Protein AF-A0ABD2K8I5-F1 (afdb_monomer)

Sequence (173 aa):
MFIKRRNDKKKASETFRLLYDVKGRFVIHRIQSREGQYKLCKVKKQAVGDKQVPYIVTHDARTIRYPDPHIKADDTVVIDIGTGKVTDYVKFDAGNICMITGGHNIGRVGIVGHREHHLGSFDIVHIKDSAGHSFATRMTNVFIIGKGTIPVELHVLVLDGGVGAQWHGQQQN

Nearest PDB structures (foldseek):
  8q87-assembly1_Ad  TM=9.906E-01  e=2.836E-19  Gallus gallus
  7mq9-assembly1_L4  TM=9.862E-01  e=1.969E-19  Homo sapiens
  9cai-assembly1_AE  TM=9.848E-01  e=9.908E-19  Caenorhabditis elegans
  8b2l-assembly1_A1  TM=9.925E-01  e=1.951E-18  Nicotiana tabacum
  7qiz-assembly1_w  TM=9.912E-01  e=2.532E-18  Solanum lycopersicum

Secondary structure (DSSP, 8-state):
--------TTS---EEEEEE-TTS-EEEEEE-TTGGGEEEEEEEEEEE-GGG-EEEEETTS-EEES--TT--TT-EEEEETTT--EEEEE---TT-EEEE-SSTTTT-EEEEEEEE--TTSPPEEEEE-TTS-EEEEEGGGEEE-EETTEESSTTGGGGG-S-----------

InterPro domains:
  IPR000876 Small ribosomal subunit protein eS4 [PTHR11581] (11-152)
  IPR013845 Small ribosomal subunit protein eS4, central region [PF00900] (13-86)
  IPR014722 Large ribosomal subunit protein uL2, domain 2 [G3DSA:2.30.30.30] (92-156)
  IPR032277 Small ribosomal subunit protein eS4, C-terminal domain [PF16121] (129-151)
  IPR038237 Small ribosomal subunit protein eS4, central domain superfamily [G3DSA:2.40.50.740] (39-89)
  IPR041982 Small ribosomal subunit protein eS4, KOW domain [cd06087] (92-146)

Structure (mmCIF, N/CA/C/O backbone):
data_AF-A0ABD2K8I5-F1
#
_entry.id   AF-A0ABD2K8I5-F1
#
loop_
_atom_site.group_PDB
_atom_site.id
_atom_site.type_symbol
_atom_site.label_atom_id
_atom_site.label_alt_id
_atom_site.label_comp_id
_atom_site.label_asym_id
_atom_site.label_entity_id
_atom_site.label_seq_id
_atom_site.pdbx_PDB_ins_code
_atom_site.Cartn_x
_atom_site.Cartn_y
_atom_site.Cartn_z
_atom_site.occupancy
_atom_site.B_iso_or_equiv
_atom_site.auth_seq_id
_atom_site.auth_comp_id
_atom_site.auth_asym_id
_atom_site.auth_atom_id
_atom_site.pdbx_PDB_model_num
ATOM 1 N N . MET A 1 1 ? -6.240 -8.805 0.919 1.00 48.47 1 MET A N 1
ATOM 2 C CA . MET A 1 1 ? -5.593 -10.075 1.337 1.00 48.47 1 MET A CA 1
ATOM 3 C C . MET A 1 1 ? -6.453 -10.810 2.374 1.00 48.47 1 MET A C 1
ATOM 5 O O . MET A 1 1 ? -6.575 -10.341 3.494 1.00 48.47 1 MET A O 1
ATOM 9 N N . PHE A 1 2 ? -7.161 -11.883 2.020 1.00 37.91 2 PHE A N 1
ATOM 10 C CA . PHE A 1 2 ? -8.130 -12.542 2.919 1.00 37.91 2 PHE A CA 1
ATOM 11 C C . PHE A 1 2 ? -7.481 -13.637 3.787 1.00 37.91 2 PHE A C 1
ATOM 13 O O . PHE A 1 2 ? -6.577 -14.330 3.327 1.00 37.91 2 PHE A O 1
ATOM 20 N N . ILE A 1 3 ? -7.958 -13.803 5.027 1.00 50.31 3 ILE A N 1
ATOM 21 C CA . ILE A 1 3 ? -7.567 -14.880 5.954 1.00 50.31 3 ILE A CA 1
ATOM 22 C C . ILE A 1 3 ? -8.786 -15.783 6.145 1.00 50.31 3 ILE A C 1
ATOM 24 O O . ILE A 1 3 ? -9.857 -15.309 6.522 1.00 50.31 3 ILE A O 1
ATOM 28 N N . LYS A 1 4 ? -8.638 -17.082 5.873 1.00 44.62 4 LYS A N 1
ATOM 29 C CA . LYS A 1 4 ? -9.691 -18.086 6.073 1.00 44.62 4 LYS A CA 1
ATOM 30 C C . LYS A 1 4 ? -9.350 -18.913 7.311 1.00 44.62 4 LYS A C 1
ATOM 32 O O . LYS A 1 4 ? -8.433 -19.726 7.263 1.00 44.62 4 LYS A O 1
ATOM 37 N N . ARG A 1 5 ? -10.094 -18.733 8.408 1.00 46.16 5 ARG A N 1
ATOM 38 C CA . ARG A 1 5 ? -10.096 -19.689 9.530 1.00 46.16 5 ARG A CA 1
ATOM 39 C C . ARG A 1 5 ? -11.100 -20.798 9.223 1.00 46.16 5 ARG A C 1
ATOM 41 O O . ARG A 1 5 ? -12.272 -20.513 8.996 1.00 46.16 5 ARG A O 1
ATOM 48 N N . ARG A 1 6 ? -10.650 -22.053 9.204 1.00 44.19 6 ARG A N 1
ATOM 49 C CA . ARG A 1 6 ? -11.528 -23.231 9.155 1.00 44.19 6 ARG A CA 1
ATOM 50 C C . ARG A 1 6 ? -11.684 -23.736 10.586 1.00 44.19 6 ARG A C 1
ATOM 52 O O . ARG A 1 6 ? -10.681 -24.043 11.218 1.00 44.19 6 ARG A O 1
ATOM 59 N N . ASN A 1 7 ? -12.909 -23.765 11.103 1.00 46.94 7 ASN A N 1
ATOM 60 C CA . ASN A 1 7 ? -13.181 -24.118 12.496 1.00 46.94 7 ASN A CA 1
ATOM 61 C C . ASN A 1 7 ? -13.814 -25.519 12.564 1.00 46.94 7 ASN A C 1
ATOM 63 O O . ASN A 1 7 ? -15.003 -25.650 12.828 1.00 46.94 7 ASN A O 1
ATOM 67 N N . ASP A 1 8 ? -13.018 -26.558 12.294 1.00 46.09 8 ASP A N 1
ATOM 68 C CA . ASP A 1 8 ? -13.412 -27.956 12.505 1.00 46.09 8 ASP A CA 1
ATOM 69 C C . ASP A 1 8 ? -12.634 -28.532 13.695 1.00 46.09 8 ASP A C 1
ATOM 71 O O . ASP A 1 8 ? -11.403 -28.622 13.692 1.00 46.09 8 ASP A O 1
ATOM 75 N N . LYS A 1 9 ? -13.377 -28.904 14.743 1.00 47.56 9 LYS A N 1
ATOM 76 C CA . LYS A 1 9 ? -12.884 -29.464 16.009 1.00 47.56 9 LYS A CA 1
ATOM 77 C C . LYS A 1 9 ? -12.180 -30.812 15.773 1.00 47.56 9 LYS A C 1
ATOM 79 O O . LYS A 1 9 ? -12.845 -31.837 15.876 1.00 47.56 9 LYS A O 1
ATOM 84 N N . LYS A 1 10 ? -10.875 -30.814 15.449 1.00 43.72 10 LYS A N 1
ATOM 85 C CA . LYS A 1 10 ? -9.860 -31.871 15.753 1.00 43.72 10 LYS A CA 1
ATOM 86 C C . LYS A 1 10 ? -8.545 -31.791 14.955 1.00 43.72 10 LYS A C 1
ATOM 88 O O . LYS A 1 10 ? -7.679 -32.635 15.164 1.00 43.72 10 LYS A O 1
ATOM 93 N N . LYS A 1 11 ? -8.328 -30.809 14.077 1.00 44.00 11 LYS A N 1
ATOM 94 C CA . LYS A 1 11 ? -7.022 -30.614 13.411 1.00 44.00 11 LYS A CA 1
ATOM 95 C C . LYS A 1 11 ? -6.388 -29.306 13.868 1.00 44.00 11 LYS A C 1
ATOM 97 O O . LYS A 1 11 ? -7.111 -28.364 14.174 1.00 44.00 11 LYS A O 1
ATOM 102 N N . ALA A 1 12 ? -5.056 -29.295 13.979 1.00 49.84 12 ALA A N 1
ATOM 103 C CA . ALA A 1 12 ? -4.267 -28.154 14.440 1.00 49.84 12 ALA A CA 1
ATOM 104 C C . ALA A 1 12 ? -4.799 -26.834 13.853 1.00 49.84 12 ALA A C 1
ATOM 106 O O . ALA A 1 12 ? -5.145 -26.783 12.674 1.00 49.84 12 ALA A O 1
ATOM 107 N N . SER A 1 13 ? -4.889 -25.786 14.681 1.00 67.31 13 SER A N 1
ATOM 108 C CA . SER A 1 13 ? -5.353 -24.447 14.288 1.00 67.31 13 SER A CA 1
ATOM 109 C C . SER A 1 13 ? -4.340 -23.790 13.343 1.00 67.31 13 SER A C 1
ATOM 111 O O . SER A 1 13 ? -3.593 -22.890 13.724 1.00 67.31 13 SER A O 1
ATOM 113 N N . GLU A 1 14 ? -4.277 -24.276 12.109 1.00 80.06 14 GLU A N 1
ATOM 114 C CA . GLU A 1 14 ? -3.399 -23.758 11.074 1.00 80.06 14 GLU A CA 1
ATOM 115 C C . GLU A 1 14 ? -4.000 -22.469 10.514 1.00 80.06 14 GLU A C 1
ATOM 117 O O . GLU A 1 14 ? -5.142 -22.427 10.051 1.00 80.06 14 GLU A O 1
ATOM 122 N N . THR A 1 15 ? -3.225 -21.392 10.602 1.00 84.00 15 THR A N 1
ATOM 123 C CA . THR A 1 15 ? -3.598 -20.089 10.058 1.00 84.00 15 THR A CA 1
ATOM 124 C C . THR A 1 15 ? -2.894 -19.908 8.725 1.00 84.00 15 THR A C 1
ATOM 126 O O . THR A 1 15 ? -1.711 -20.218 8.591 1.00 84.00 15 THR A O 1
ATOM 129 N N . PHE A 1 16 ? -3.618 -19.383 7.742 1.00 86.00 16 PHE A N 1
ATOM 130 C CA . PHE A 1 16 ? -3.075 -19.130 6.418 1.00 86.00 16 PHE A CA 1
ATOM 131 C C . PHE A 1 16 ? -3.329 -17.696 5.968 1.00 86.00 16 PHE A C 1
ATOM 133 O O . PHE A 1 16 ? -4.359 -17.101 6.301 1.00 86.00 16 PHE A O 1
ATOM 140 N N . ARG A 1 17 ? -2.416 -17.177 5.149 1.00 87.00 17 ARG A N 1
ATOM 141 C CA . ARG A 1 17 ? -2.518 -15.884 4.480 1.00 87.00 17 ARG A CA 1
ATOM 142 C C . ARG A 1 17 ? -2.383 -16.067 2.973 1.00 87.00 17 ARG A C 1
ATOM 144 O O . ARG A 1 17 ? -1.579 -16.862 2.496 1.00 87.00 17 ARG A O 1
ATOM 151 N N . LEU A 1 18 ? -3.220 -15.353 2.230 1.00 87.94 18 LEU A N 1
ATOM 152 C CA . LEU A 1 18 ? -3.278 -15.441 0.776 1.00 87.94 18 LEU A CA 1
ATOM 153 C C . LEU A 1 18 ? -2.290 -14.4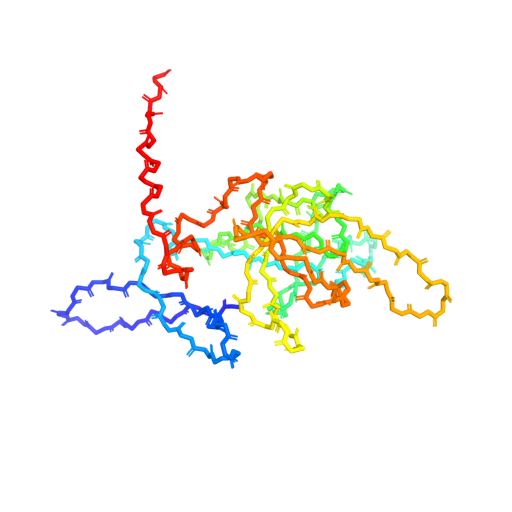55 0.141 1.00 87.94 18 LEU A C 1
ATOM 155 O O . LEU A 1 18 ? -2.567 -13.260 0.141 1.00 87.94 18 LEU A O 1
ATOM 159 N N . LEU A 1 19 ? -1.174 -14.939 -0.396 1.00 89.12 19 LEU A N 1
ATOM 160 C CA . LEU A 1 19 ? -0.130 -14.138 -1.051 1.00 89.12 19 LEU A CA 1
ATOM 161 C C . LEU A 1 19 ? -0.194 -14.276 -2.578 1.00 89.12 19 LEU A C 1
ATOM 163 O O . LEU A 1 19 ? -0.816 -15.203 -3.100 1.00 89.12 19 LEU A O 1
ATOM 167 N N . TYR A 1 20 ? 0.463 -13.358 -3.287 1.00 88.81 20 TYR A N 1
ATOM 168 C CA . TYR A 1 20 ? 0.770 -13.539 -4.704 1.00 88.81 20 TYR A CA 1
ATOM 169 C C . TYR A 1 20 ? 2.093 -14.290 -4.863 1.00 88.81 20 TYR A C 1
ATOM 171 O O . TYR A 1 20 ? 3.074 -13.971 -4.201 1.00 88.81 20 TYR A O 1
ATOM 179 N N . ASP A 1 21 ? 2.104 -15.261 -5.768 1.00 87.81 21 ASP A N 1
ATOM 180 C CA . ASP A 1 21 ? 3.312 -15.851 -6.349 1.00 87.81 21 ASP A CA 1
ATOM 181 C C . ASP A 1 21 ? 3.855 -14.946 -7.467 1.00 87.81 21 ASP A C 1
ATOM 183 O O . ASP A 1 21 ? 3.091 -14.181 -8.060 1.00 87.81 21 ASP A O 1
ATOM 187 N N . VAL A 1 22 ? 5.132 -15.084 -7.835 1.00 87.25 22 VAL A N 1
ATOM 188 C CA . VAL A 1 22 ? 5.793 -14.329 -8.923 1.00 87.25 22 VAL A CA 1
ATOM 189 C C . VAL A 1 22 ? 5.145 -14.545 -10.297 1.00 87.25 22 VAL A C 1
ATOM 191 O O . VAL A 1 22 ? 5.360 -13.779 -11.229 1.00 87.25 22 VAL A O 1
ATOM 194 N N . LYS A 1 23 ? 4.318 -15.589 -10.432 1.00 87.94 23 LYS A N 1
ATOM 195 C CA . LYS A 1 23 ? 3.482 -15.853 -11.617 1.00 87.94 23 LYS A CA 1
ATOM 196 C C . LYS A 1 23 ? 2.099 -15.184 -11.560 1.00 87.94 23 LYS A C 1
ATOM 198 O O . LYS A 1 23 ? 1.268 -15.441 -12.426 1.00 87.94 23 LYS A O 1
ATOM 203 N N . GLY A 1 24 ? 1.802 -14.405 -10.520 1.00 84.88 24 GLY A N 1
ATOM 204 C CA . GLY A 1 24 ? 0.519 -13.718 -10.325 1.00 84.88 24 GLY A CA 1
ATOM 205 C C . GLY A 1 24 ? -0.623 -14.581 -9.796 1.00 84.88 24 GLY A C 1
ATOM 206 O O . GLY A 1 24 ? -1.771 -14.144 -9.773 1.00 84.88 24 GLY A O 1
ATOM 207 N N . ARG A 1 25 ? -0.332 -15.810 -9.365 1.00 90.31 25 ARG A N 1
ATOM 208 C CA . ARG A 1 25 ? -1.330 -16.728 -8.801 1.00 90.31 25 ARG A CA 1
ATOM 209 C C . ARG A 1 25 ? -1.470 -16.500 -7.305 1.00 90.31 25 ARG A C 1
ATOM 211 O O . ARG A 1 25 ? -0.501 -16.144 -6.639 1.00 90.31 25 ARG A O 1
ATOM 218 N N . PHE A 1 26 ? -2.652 -16.777 -6.768 1.00 88.75 26 PHE A N 1
ATOM 219 C CA . PHE A 1 26 ? -2.828 -16.827 -5.324 1.00 88.75 26 PHE A CA 1
ATOM 220 C C . PHE A 1 26 ? -2.210 -18.099 -4.749 1.00 88.75 26 PHE A C 1
ATOM 222 O O . PHE A 1 26 ? -2.531 -19.206 -5.185 1.00 88.75 26 PHE A O 1
ATOM 229 N N . VAL A 1 27 ? -1.364 -17.934 -3.738 1.00 88.25 27 VAL A N 1
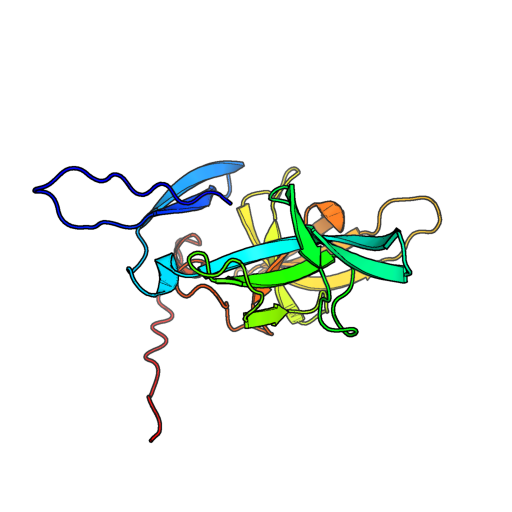ATOM 230 C CA . VAL A 1 27 ? -0.776 -19.025 -2.963 1.00 88.25 27 VAL A CA 1
ATOM 231 C C . VAL A 1 27 ? -1.188 -18.885 -1.508 1.00 88.25 27 VAL A C 1
ATOM 233 O O . VAL A 1 27 ? -1.256 -17.793 -0.942 1.00 88.25 27 VAL A O 1
ATOM 236 N N . ILE A 1 28 ? -1.506 -20.025 -0.905 1.00 87.75 28 ILE A N 1
ATOM 237 C CA . ILE A 1 28 ? -1.859 -20.123 0.503 1.00 87.75 28 ILE A CA 1
ATOM 238 C C . ILE A 1 28 ? -0.558 -20.315 1.281 1.00 87.75 28 ILE A C 1
ATOM 240 O O . ILE A 1 28 ? 0.070 -21.366 1.189 1.00 87.75 28 ILE A O 1
ATOM 244 N N . HIS A 1 29 ? -0.163 -19.305 2.049 1.00 83.75 29 HIS A N 1
ATOM 245 C CA . HIS A 1 29 ? 1.023 -19.356 2.892 1.00 83.75 29 HIS A CA 1
ATOM 246 C C . HIS A 1 29 ? 0.631 -19.639 4.342 1.00 83.75 29 HIS A C 1
ATOM 248 O O . HIS A 1 29 ? -0.233 -18.961 4.904 1.00 83.75 29 HIS A O 1
ATOM 254 N N . ARG A 1 30 ? 1.254 -20.643 4.961 1.00 84.38 30 ARG A N 1
ATOM 255 C CA . ARG A 1 30 ? 1.018 -20.992 6.367 1.00 84.38 30 ARG A CA 1
ATOM 256 C C . ARG A 1 30 ? 1.729 -19.989 7.273 1.00 84.38 30 ARG A C 1
ATOM 258 O O . ARG A 1 30 ? 2.928 -19.789 7.141 1.00 84.38 30 ARG A O 1
ATOM 265 N N . ILE A 1 31 ? 0.998 -19.386 8.203 1.00 85.88 31 ILE A N 1
ATOM 266 C CA . ILE A 1 31 ? 1.517 -18.387 9.145 1.00 85.88 31 ILE A CA 1
ATOM 267 C C . ILE A 1 31 ? 1.286 -18.821 10.593 1.00 85.88 31 ILE A C 1
ATOM 269 O O . ILE A 1 31 ? 0.452 -19.684 10.886 1.00 85.88 31 ILE A O 1
ATOM 273 N N . GLN A 1 32 ? 2.026 -18.208 11.514 1.00 85.31 32 GLN A N 1
ATOM 274 C CA . GLN A 1 32 ? 1.826 -18.421 12.944 1.00 85.31 32 GLN A CA 1
ATOM 275 C C . GLN A 1 32 ? 0.537 -17.747 13.429 1.00 85.31 32 GLN A C 1
ATOM 277 O O . GLN A 1 32 ? 0.108 -16.719 12.902 1.00 85.31 32 GLN A O 1
ATOM 282 N N . SER A 1 33 ? -0.056 -18.277 14.500 1.00 83.88 33 SER A N 1
ATOM 283 C CA . SER A 1 33 ? -1.304 -17.744 15.062 1.00 83.88 33 SER A CA 1
ATOM 284 C C . SER A 1 33 ? -1.201 -16.276 15.483 1.00 83.88 33 SER A C 1
ATOM 286 O O . SER A 1 33 ? -2.180 -15.552 15.340 1.00 83.88 33 SER A O 1
ATOM 288 N N . ARG A 1 34 ? -0.028 -15.822 15.957 1.00 84.38 34 ARG A N 1
ATOM 289 C CA . ARG A 1 34 ? 0.226 -14.418 16.337 1.00 84.38 34 ARG A CA 1
ATOM 290 C C . ARG A 1 34 ? 0.107 -13.477 15.140 1.00 84.38 34 ARG A C 1
ATOM 292 O O . ARG A 1 34 ? -0.564 -12.456 15.223 1.00 84.38 34 ARG A O 1
ATOM 299 N N . GLU A 1 35 ? 0.730 -13.845 14.027 1.00 81.44 35 GLU A N 1
ATOM 300 C CA . GLU A 1 35 ? 0.650 -13.095 12.773 1.00 81.44 35 GLU A CA 1
ATOM 301 C C . GLU A 1 35 ? -0.764 -13.129 12.181 1.00 81.44 35 GLU A C 1
ATOM 303 O O . GLU A 1 35 ? -1.234 -12.154 11.601 1.00 81.44 35 GLU A O 1
ATOM 308 N N . GLY A 1 36 ? -1.490 -14.219 12.424 1.00 84.94 36 GLY A N 1
ATOM 309 C CA . GLY A 1 36 ? -2.894 -14.382 12.068 1.00 84.94 36 GLY A CA 1
ATOM 310 C C . GLY A 1 36 ? -3.880 -13.445 12.753 1.00 84.94 36 GLY A C 1
ATOM 311 O O . GLY A 1 36 ? -5.058 -13.495 12.403 1.00 84.94 36 GLY A O 1
ATOM 312 N N . GLN A 1 37 ? -3.445 -12.651 13.734 1.00 88.88 37 GLN A N 1
ATOM 313 C CA . GLN A 1 37 ? -4.305 -11.695 14.435 1.00 88.88 37 GLN A CA 1
ATOM 314 C C . GLN A 1 37 ? -4.339 -10.324 13.771 1.00 88.88 37 GLN A C 1
ATOM 316 O O . GLN A 1 37 ? -5.251 -9.552 14.049 1.00 88.88 37 GLN A O 1
ATOM 321 N N . TYR A 1 38 ? -3.401 -10.023 12.873 1.00 90.06 38 TYR A N 1
ATOM 322 C CA . TYR A 1 38 ? -3.370 -8.748 12.169 1.00 90.06 38 TYR A CA 1
ATOM 323 C C . TYR A 1 38 ? -3.313 -8.927 10.651 1.00 90.06 38 TYR A C 1
ATOM 325 O O . TYR A 1 38 ? -3.010 -9.995 10.106 1.00 90.06 38 TYR A O 1
ATOM 333 N N . LYS A 1 39 ? -3.650 -7.850 9.946 1.00 90.69 39 LYS A N 1
ATOM 334 C CA . LYS A 1 39 ? -3.700 -7.790 8.490 1.00 90.69 39 LYS A CA 1
ATOM 335 C C . LYS A 1 39 ? -3.187 -6.447 7.994 1.00 90.69 39 LYS A C 1
ATOM 337 O O . LYS A 1 39 ? -3.658 -5.400 8.434 1.00 90.69 39 LYS A O 1
ATOM 342 N N . LEU A 1 40 ? -2.302 -6.491 7.006 1.00 92.75 40 LEU A N 1
ATOM 343 C CA . LEU A 1 40 ? -1.876 -5.306 6.276 1.00 92.75 40 LEU A CA 1
ATOM 344 C C . LEU A 1 40 ? -2.940 -4.873 5.265 1.00 92.75 40 LEU A C 1
ATOM 346 O O . LEU A 1 40 ? -3.462 -5.675 4.482 1.00 92.75 40 LEU A O 1
ATOM 350 N N . CYS A 1 41 ? -3.264 -3.586 5.275 1.00 94.38 41 CYS A N 1
ATOM 351 C CA . CYS A 1 41 ? -4.275 -2.993 4.417 1.00 94.38 41 CYS A CA 1
ATOM 352 C C . CYS A 1 41 ? -3.776 -1.698 3.773 1.00 94.38 41 CYS A C 1
ATOM 354 O O . CYS A 1 41 ? -3.631 -0.683 4.439 1.00 94.38 41 CYS A O 1
ATOM 356 N N . LYS A 1 42 ? -3.598 -1.708 2.446 1.00 95.56 42 LYS A N 1
ATOM 357 C CA . LYS A 1 42 ? -3.368 -0.488 1.658 1.00 95.56 42 LYS A CA 1
ATOM 358 C C . LYS A 1 42 ? -4.546 0.477 1.777 1.00 95.56 42 LYS A C 1
ATOM 360 O O . LYS A 1 42 ? -5.690 0.049 1.575 1.00 95.56 42 LYS A O 1
ATOM 365 N N . VAL A 1 43 ? -4.270 1.750 2.022 1.00 96.81 43 VAL A N 1
ATOM 366 C CA . VAL A 1 43 ? -5.233 2.850 1.961 1.00 96.81 43 VAL A CA 1
ATOM 367 C C . VAL A 1 43 ? -5.477 3.211 0.498 1.00 96.81 43 VAL A C 1
ATOM 369 O O . VAL A 1 43 ? -4.560 3.582 -0.226 1.00 96.81 43 VAL A O 1
ATOM 372 N N . LYS A 1 44 ? -6.727 3.090 0.044 1.00 95.62 44 LYS A N 1
ATOM 373 C CA . LYS A 1 44 ? -7.141 3.473 -1.314 1.00 95.62 44 LYS A CA 1
ATOM 374 C C . LYS A 1 44 ? -7.562 4.931 -1.406 1.00 95.62 44 LYS A C 1
ATOM 376 O O . LYS A 1 44 ? -7.343 5.569 -2.426 1.00 95.62 44 LYS A O 1
ATOM 381 N N . LYS A 1 45 ? -8.245 5.428 -0.377 1.00 94.94 45 LYS A N 1
ATOM 382 C CA . LYS A 1 45 ? -8.814 6.774 -0.367 1.00 94.94 45 LYS A CA 1
ATOM 383 C C . LYS A 1 45 ? -8.868 7.295 1.057 1.00 94.94 45 LYS A C 1
ATOM 385 O O . LYS A 1 45 ? -9.254 6.558 1.960 1.00 94.94 45 LYS A O 1
ATOM 390 N N . GLN A 1 46 ? -8.549 8.569 1.220 1.00 94.50 46 GLN A N 1
ATOM 391 C CA . GLN A 1 46 ? -8.863 9.352 2.407 1.00 94.50 46 GLN A CA 1
ATOM 392 C C . GLN A 1 46 ? -9.939 10.367 2.026 1.00 94.50 46 GLN A C 1
ATOM 394 O O . GLN A 1 46 ? -9.887 10.956 0.945 1.00 94.50 46 GLN A O 1
ATOM 399 N N . ALA A 1 47 ? -10.950 10.520 2.869 1.00 94.81 47 ALA A N 1
ATOM 400 C CA . ALA A 1 47 ? -12.019 11.479 2.655 1.00 94.81 47 ALA A CA 1
ATOM 401 C C . ALA A 1 47 ? -12.624 11.928 3.980 1.00 94.81 47 ALA A C 1
ATOM 403 O O . ALA A 1 47 ? -12.413 11.322 5.028 1.00 94.81 47 ALA A O 1
ATOM 404 N N . VAL A 1 48 ? -13.397 13.002 3.904 1.00 95.69 48 VAL A N 1
ATOM 405 C CA . VAL A 1 48 ? -14.186 13.513 5.016 1.00 95.69 48 VAL A CA 1
ATOM 406 C C . VAL A 1 48 ? -15.650 13.236 4.706 1.00 95.69 48 VAL A C 1
ATOM 408 O O . VAL A 1 48 ? -16.112 13.480 3.592 1.00 95.69 48 VAL A O 1
ATOM 411 N N . GLY A 1 49 ? -16.346 12.621 5.655 1.00 93.56 49 GLY A N 1
ATOM 412 C CA . GLY A 1 49 ? -17.762 12.296 5.543 1.00 93.56 49 GLY A CA 1
ATOM 413 C C . GLY A 1 49 ? -18.641 13.370 6.162 1.00 93.56 49 GLY A C 1
ATOM 414 O O . GLY A 1 49 ? -18.176 14.442 6.558 1.00 93.56 49 GLY A O 1
ATOM 415 N N . ASP A 1 50 ? -19.919 13.038 6.300 1.00 92.75 50 ASP A N 1
ATOM 416 C CA . ASP A 1 50 ? -20.885 13.898 6.972 1.00 92.75 50 ASP A CA 1
ATOM 417 C C . ASP A 1 50 ? -20.403 14.270 8.375 1.00 92.75 50 ASP A C 1
ATOM 419 O O . ASP A 1 50 ? -19.756 13.478 9.068 1.00 92.75 50 ASP A O 1
ATOM 423 N N . LYS A 1 51 ? -20.731 15.493 8.800 1.00 94.94 51 LYS A N 1
ATOM 424 C CA . LYS A 1 51 ? -20.298 16.056 10.090 1.00 94.94 51 LYS A CA 1
ATOM 425 C C . LYS A 1 51 ? -18.773 16.151 10.239 1.00 94.94 51 LYS A C 1
ATOM 427 O O . LYS A 1 51 ? -18.263 16.062 11.350 1.00 94.94 51 LYS A O 1
ATOM 432 N N . GLN A 1 52 ? -18.057 16.339 9.129 1.00 94.06 52 GLN A N 1
ATOM 433 C CA . GLN A 1 52 ? -16.603 16.531 9.117 1.00 94.06 52 GLN A CA 1
ATOM 434 C C . GLN A 1 52 ? -15.822 15.349 9.719 1.00 94.06 52 GLN A C 1
ATOM 436 O O . GLN A 1 52 ? -14.741 15.524 10.274 1.00 94.06 52 GLN A O 1
ATOM 441 N N . VAL A 1 53 ? -16.356 14.125 9.618 1.00 95.69 53 VAL A N 1
ATOM 442 C CA . VAL A 1 53 ? -15.688 12.929 10.154 1.00 95.69 53 VAL A CA 1
ATOM 443 C C . VAL A 1 53 ? -14.649 12.418 9.150 1.00 95.69 53 VAL A C 1
ATOM 445 O O . VAL A 1 53 ? -15.043 11.936 8.083 1.00 95.69 53 VAL A O 1
ATOM 448 N N . PRO A 1 54 ? -13.338 12.461 9.454 1.00 96.06 54 PRO A N 1
ATOM 449 C CA . PRO A 1 54 ? -12.325 11.903 8.570 1.00 96.06 54 PRO A CA 1
ATOM 450 C C . PRO A 1 54 ? -12.399 10.374 8.574 1.00 96.06 54 PRO A C 1
ATOM 452 O O . PRO A 1 54 ? -12.544 9.733 9.621 1.00 96.06 54 PRO A O 1
ATOM 455 N N . TYR A 1 55 ? -12.279 9.772 7.396 1.00 95.94 55 TYR A N 1
ATOM 456 C CA . TYR A 1 55 ? -12.215 8.328 7.232 1.00 95.94 55 TYR A CA 1
ATOM 457 C C . TYR A 1 55 ? -11.259 7.923 6.110 1.00 95.94 55 TYR A C 1
ATOM 459 O O . TYR A 1 55 ? -11.025 8.655 5.146 1.00 95.94 55 TYR A O 1
ATOM 467 N N . ILE A 1 56 ? -10.732 6.709 6.225 1.00 96.50 56 ILE A N 1
ATOM 468 C CA . ILE A 1 56 ? -9.982 6.044 5.160 1.00 96.50 56 ILE A CA 1
ATOM 469 C C . ILE A 1 56 ? -10.730 4.807 4.684 1.00 96.50 56 ILE A C 1
ATOM 471 O O . ILE A 1 56 ? -11.347 4.083 5.469 1.00 96.50 56 ILE A O 1
ATOM 475 N N . VAL A 1 57 ? -10.642 4.557 3.384 1.00 96.38 57 VAL A N 1
ATOM 476 C CA . VAL A 1 57 ? -11.116 3.335 2.740 1.00 96.38 57 VAL A CA 1
ATOM 477 C C . VAL A 1 57 ? -9.901 2.516 2.349 1.00 96.38 57 VAL A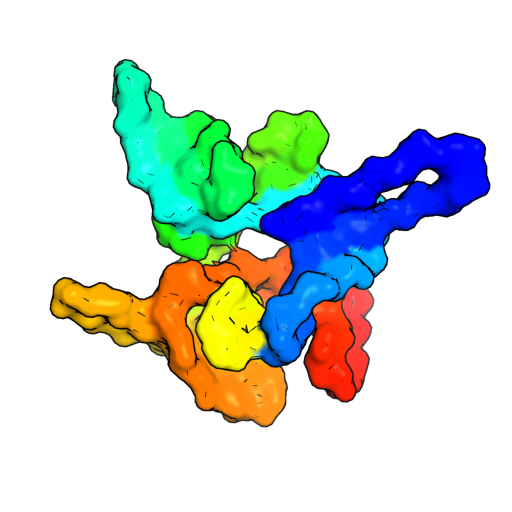 C 1
ATOM 479 O O . VAL A 1 57 ? -9.008 2.997 1.651 1.00 96.38 57 VAL A O 1
ATOM 482 N N . THR A 1 58 ? -9.867 1.267 2.789 1.00 95.81 58 THR A N 1
ATOM 483 C CA . THR A 1 58 ? -8.784 0.337 2.457 1.00 95.81 58 THR A CA 1
ATOM 484 C C . THR A 1 58 ? -9.116 -0.499 1.222 1.00 95.81 58 THR A C 1
ATOM 486 O O . THR A 1 58 ? -10.268 -0.596 0.795 1.00 95.81 58 THR A O 1
ATOM 489 N N . HIS A 1 59 ? -8.110 -1.151 0.637 1.00 93.69 59 HIS A N 1
ATOM 490 C CA . HIS A 1 59 ? -8.307 -2.038 -0.514 1.00 93.69 59 HIS A CA 1
ATOM 491 C C . HIS A 1 59 ? -9.227 -3.232 -0.232 1.00 93.69 59 HIS A C 1
ATOM 493 O O . HIS A 1 59 ? -9.789 -3.787 -1.172 1.00 93.69 59 HIS A O 1
ATOM 499 N N . ASP A 1 60 ? -9.384 -3.588 1.044 1.00 90.31 60 ASP A N 1
ATOM 500 C CA . ASP A 1 60 ? -10.277 -4.631 1.549 1.00 90.31 60 ASP A CA 1
ATOM 501 C C . ASP A 1 60 ? -11.724 -4.145 1.742 1.00 90.31 60 ASP A C 1
ATOM 503 O O . ASP A 1 60 ? -12.506 -4.807 2.414 1.00 90.31 60 ASP A O 1
ATOM 507 N N . ALA A 1 61 ? -12.064 -2.962 1.219 1.00 92.69 61 ALA A N 1
ATOM 508 C CA . ALA A 1 61 ? -13.367 -2.310 1.368 1.00 92.69 61 ALA A CA 1
ATOM 509 C C . ALA A 1 61 ? -13.765 -1.982 2.822 1.00 92.69 61 ALA A C 1
ATOM 511 O O . ALA A 1 61 ? -14.933 -1.732 3.111 1.00 92.69 61 ALA A O 1
ATOM 512 N N . ARG A 1 62 ? -12.797 -1.931 3.749 1.00 92.69 62 ARG A N 1
ATOM 513 C CA . ARG A 1 62 ? -13.039 -1.465 5.123 1.00 92.69 62 ARG A CA 1
ATOM 514 C C . ARG A 1 62 ? -12.977 0.050 5.187 1.00 92.69 62 ARG A C 1
ATOM 516 O O . ARG A 1 62 ? -12.045 0.637 4.631 1.00 92.69 62 ARG A O 1
ATOM 523 N N . THR A 1 63 ? -13.902 0.633 5.942 1.00 94.38 63 THR A N 1
ATOM 524 C CA . THR A 1 63 ? -13.926 2.060 6.274 1.00 94.38 63 THR A CA 1
ATOM 525 C C . THR A 1 63 ? -13.504 2.248 7.724 1.00 94.38 63 THR A C 1
ATOM 527 O O . THR A 1 63 ? -14.194 1.789 8.633 1.00 94.38 63 THR A O 1
ATOM 530 N N . ILE A 1 64 ? -12.382 2.928 7.943 1.00 94.81 64 ILE A N 1
ATOM 531 C CA . ILE A 1 64 ? -11.878 3.254 9.281 1.00 94.81 64 ILE A CA 1
ATOM 532 C C . ILE A 1 64 ? -12.128 4.738 9.519 1.00 94.81 64 ILE A C 1
ATOM 534 O O . ILE A 1 64 ? -11.643 5.580 8.763 1.00 94.81 64 ILE A O 1
ATOM 538 N N . ARG A 1 65 ? -12.907 5.045 10.555 1.00 94.44 65 ARG A N 1
ATOM 539 C CA . ARG A 1 65 ? -13.190 6.417 10.992 1.00 94.44 65 ARG A CA 1
ATOM 540 C C . ARG A 1 65 ? -12.113 6.886 11.961 1.00 94.44 65 ARG A C 1
ATOM 542 O O . ARG A 1 65 ? -11.608 6.074 12.730 1.00 94.44 65 ARG A O 1
ATOM 549 N N . TYR A 1 66 ? -11.822 8.183 11.936 1.00 93.75 66 TYR A N 1
ATOM 550 C CA . TYR A 1 66 ? -10.798 8.822 12.767 1.00 93.75 66 TYR A CA 1
ATOM 551 C C . TYR A 1 66 ? -9.415 8.150 12.658 1.00 93.75 66 TYR A C 1
ATOM 553 O O . TYR A 1 66 ? -8.853 7.735 13.672 1.00 93.75 66 TYR A O 1
ATOM 561 N N . PRO A 1 67 ? -8.869 7.988 11.436 1.00 94.56 67 PRO A N 1
ATOM 562 C CA . PRO A 1 67 ? -7.490 7.538 11.275 1.00 94.56 67 PRO A CA 1
ATOM 563 C C . PRO A 1 67 ? -6.509 8.591 11.809 1.00 94.56 67 PRO A C 1
ATOM 565 O O . PRO A 1 67 ? -6.854 9.770 11.915 1.00 94.56 67 PRO A O 1
ATOM 568 N N . ASP A 1 68 ? -5.276 8.167 12.090 1.00 93.69 68 ASP A N 1
ATOM 569 C CA . ASP A 1 68 ? -4.180 9.087 12.406 1.00 93.69 68 ASP A CA 1
ATOM 570 C C . ASP A 1 68 ? -4.023 10.134 11.276 1.00 93.69 68 ASP A C 1
ATOM 572 O O . ASP A 1 68 ? -4.008 9.748 10.099 1.00 93.69 68 ASP A O 1
ATOM 576 N N . PRO A 1 69 ? -3.901 11.440 11.593 1.00 93.25 69 PRO A N 1
ATOM 577 C CA . PRO A 1 69 ? -3.752 12.504 10.597 1.00 93.25 69 PRO A CA 1
ATOM 578 C C . PRO A 1 69 ? -2.564 12.332 9.639 1.00 93.25 69 PRO A C 1
ATOM 580 O O . PRO A 1 69 ? -2.566 12.900 8.548 1.00 93.25 69 PRO A O 1
ATOM 583 N N . HIS A 1 70 ? -1.544 11.568 10.030 1.00 93.56 70 HIS A N 1
ATOM 584 C CA . HIS A 1 70 ? -0.347 11.339 9.226 1.00 93.56 70 HIS A CA 1
ATOM 585 C C . HIS A 1 70 ? -0.510 10.235 8.176 1.00 93.56 70 HIS A C 1
ATOM 587 O O . HIS A 1 70 ? 0.366 10.111 7.317 1.00 93.56 70 HIS A O 1
ATOM 593 N N . ILE A 1 71 ? -1.591 9.447 8.234 1.00 95.44 71 ILE A N 1
ATOM 594 C CA . ILE A 1 71 ? -1.893 8.400 7.253 1.00 95.44 71 ILE A CA 1
ATOM 595 C C . ILE A 1 71 ? -2.446 9.049 5.983 1.00 95.44 71 ILE A C 1
ATOM 597 O O . ILE A 1 71 ? -3.431 9.791 6.027 1.00 95.44 71 ILE A O 1
ATOM 601 N N . LYS A 1 72 ? -1.843 8.724 4.840 1.00 94.75 72 LYS A N 1
ATOM 602 C CA . LYS A 1 72 ? -2.225 9.218 3.514 1.00 94.75 72 LYS A CA 1
ATOM 603 C C . LYS A 1 72 ? -2.701 8.084 2.603 1.00 94.75 72 LYS A C 1
ATOM 605 O O . LYS A 1 72 ? -2.691 6.907 2.963 1.00 94.75 72 LYS A O 1
ATOM 610 N N . ALA A 1 73 ? -3.181 8.446 1.414 1.00 94.19 73 ALA A N 1
ATOM 611 C CA . ALA A 1 73 ? -3.449 7.468 0.362 1.00 94.19 73 ALA A CA 1
ATOM 612 C C . ALA A 1 73 ? -2.159 6.724 -0.033 1.00 94.19 73 ALA A C 1
ATOM 614 O O . ALA A 1 73 ? -1.071 7.280 0.074 1.00 94.19 73 ALA A O 1
ATOM 615 N N . ASP A 1 74 ? -2.303 5.470 -0.465 1.00 94.75 74 ASP A N 1
ATOM 616 C CA . ASP A 1 74 ? -1.225 4.532 -0.815 1.00 94.75 74 ASP A CA 1
ATOM 617 C C . ASP A 1 74 ? -0.351 4.019 0.343 1.00 94.75 74 ASP A C 1
ATOM 619 O O . ASP A 1 74 ? 0.332 3.003 0.172 1.00 94.75 74 ASP A O 1
ATOM 623 N N . ASP A 1 75 ? -0.461 4.604 1.538 1.00 95.62 75 ASP A N 1
ATOM 624 C CA . ASP A 1 75 ? 0.112 4.050 2.767 1.00 95.62 75 ASP A CA 1
ATOM 625 C C . ASP A 1 75 ? -0.520 2.696 3.118 1.00 95.62 75 ASP A C 1
ATOM 627 O O . ASP A 1 75 ? -1.606 2.323 2.657 1.00 95.62 75 ASP A O 1
ATOM 631 N N . THR A 1 76 ? 0.152 1.939 3.980 1.00 95.56 76 THR A N 1
ATOM 632 C CA . THR A 1 76 ? -0.357 0.664 4.491 1.00 95.56 76 THR A CA 1
ATOM 633 C C . THR A 1 76 ? -0.630 0.756 5.978 1.00 95.56 76 THR A C 1
ATOM 635 O O . THR A 1 76 ? 0.243 1.120 6.753 1.00 95.56 76 THR A O 1
ATOM 638 N N . VAL A 1 77 ? -1.840 0.390 6.391 1.00 95.12 77 VAL A N 1
ATOM 639 C CA . VAL A 1 77 ? -2.225 0.303 7.801 1.00 95.12 77 VAL A CA 1
ATOM 640 C C . VAL A 1 77 ? -2.204 -1.147 8.272 1.00 95.12 77 VAL A C 1
ATOM 642 O O . VAL A 1 77 ? -2.625 -2.057 7.553 1.00 95.12 77 VAL A O 1
ATOM 645 N N . VAL A 1 78 ? -1.724 -1.362 9.490 1.00 93.19 78 VAL A N 1
ATOM 646 C CA . VAL A 1 78 ? -1.787 -2.635 10.203 1.00 93.19 78 VAL A CA 1
ATOM 647 C C . VAL A 1 78 ? -3.093 -2.652 10.984 1.00 93.19 78 VAL A C 1
ATOM 649 O O . VAL A 1 78 ? -3.321 -1.805 11.845 1.00 93.19 78 VAL A O 1
ATOM 652 N N . ILE A 1 79 ? -3.975 -3.589 10.651 1.00 93.00 79 ILE A N 1
ATOM 653 C CA . ILE A 1 79 ? -5.289 -3.720 11.281 1.00 93.00 79 ILE A CA 1
ATOM 654 C C . ILE A 1 79 ? -5.301 -4.978 12.132 1.00 93.00 79 ILE A C 1
ATOM 656 O O . ILE A 1 79 ? -5.034 -6.069 11.625 1.00 93.00 79 ILE A O 1
ATOM 660 N N . ASP A 1 80 ? -5.683 -4.841 13.394 1.00 91.88 80 ASP A N 1
ATOM 661 C CA . ASP A 1 80 ? -6.018 -5.981 14.238 1.00 91.88 80 ASP A CA 1
ATOM 662 C C . ASP A 1 80 ? -7.376 -6.560 13.807 1.00 91.88 80 ASP A C 1
ATOM 664 O O . ASP A 1 80 ? -8.377 -5.853 13.688 1.00 91.88 80 ASP A O 1
ATOM 668 N N . ILE A 1 81 ? -7.419 -7.859 13.524 1.00 89.44 81 ILE A N 1
ATOM 669 C CA . ILE A 1 81 ? -8.587 -8.532 12.943 1.00 89.44 81 ILE A CA 1
ATOM 670 C C . ILE A 1 81 ? -9.708 -8.699 13.970 1.00 89.44 81 ILE A C 1
ATOM 672 O O . ILE A 1 81 ? -10.877 -8.706 13.584 1.00 89.44 81 ILE A O 1
ATOM 676 N N . GLY A 1 82 ? -9.372 -8.839 15.255 1.00 89.75 82 GLY A N 1
ATOM 677 C CA . GLY A 1 82 ? -10.358 -9.013 16.319 1.00 89.75 82 GLY A CA 1
ATOM 678 C C . GLY A 1 82 ? -11.108 -7.719 16.623 1.00 89.75 82 GLY A C 1
ATOM 679 O O . GLY A 1 82 ? -12.329 -7.719 16.744 1.00 89.75 82 GLY A O 1
ATOM 680 N N . THR A 1 83 ? -10.379 -6.609 16.710 1.00 91.00 83 THR A N 1
ATOM 681 C CA . THR A 1 83 ? -10.920 -5.290 17.066 1.00 91.00 83 THR A CA 1
ATOM 682 C C . THR A 1 83 ? -11.303 -4.444 15.854 1.00 91.00 83 THR A C 1
ATOM 684 O O . THR A 1 83 ? -12.094 -3.511 15.982 1.00 91.00 83 THR A O 1
ATOM 687 N N . GLY A 1 84 ? -10.735 -4.728 14.680 1.00 89.38 84 GLY A N 1
ATOM 688 C CA . GLY A 1 84 ? -10.891 -3.922 13.470 1.00 89.38 84 GLY A CA 1
ATOM 689 C C . GLY A 1 84 ? -10.201 -2.556 13.531 1.00 89.38 84 GLY A C 1
ATOM 690 O O . GLY A 1 84 ? -10.436 -1.728 12.649 1.0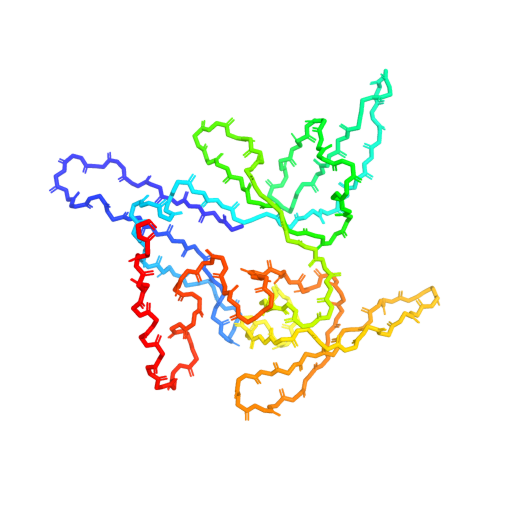0 89.38 84 GLY A O 1
ATOM 691 N N . LYS A 1 85 ? -9.378 -2.300 14.556 1.00 91.69 85 LYS A N 1
ATOM 692 C CA . LYS A 1 85 ? -8.678 -1.027 14.762 1.00 91.69 85 LYS A CA 1
ATOM 693 C C . LYS A 1 85 ? -7.298 -1.038 14.111 1.00 91.69 85 LYS A C 1
ATOM 695 O O . LYS A 1 85 ? -6.680 -2.090 13.952 1.00 91.69 85 LYS A O 1
ATOM 700 N N . VAL A 1 86 ? -6.822 0.152 13.751 1.00 94.06 86 VAL A N 1
ATOM 701 C CA . VAL A 1 86 ? -5.452 0.354 13.265 1.00 94.06 86 VAL A CA 1
ATOM 702 C C . VAL A 1 86 ? -4.504 0.354 14.459 1.00 94.06 86 VAL A C 1
ATOM 704 O O . VAL A 1 86 ? -4.73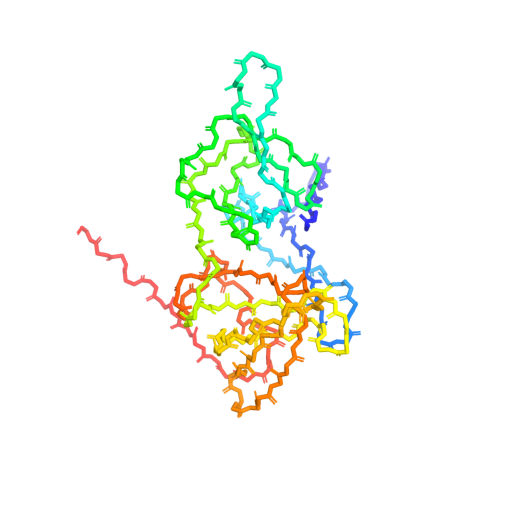8 1.088 15.416 1.00 94.06 86 VAL A O 1
ATOM 707 N N . THR A 1 87 ? -3.462 -0.471 14.406 1.00 92.38 87 THR A N 1
ATOM 708 C CA . THR A 1 87 ? -2.430 -0.559 15.449 1.00 92.38 87 THR A CA 1
ATOM 709 C C . THR A 1 87 ? -1.164 0.204 15.077 1.00 92.38 87 THR A C 1
ATOM 711 O O . THR A 1 87 ? -0.557 0.830 15.937 1.00 92.38 87 THR A O 1
ATOM 714 N N . ASP A 1 88 ? -0.774 0.162 13.805 1.00 92.75 88 ASP A N 1
ATOM 715 C CA . ASP A 1 88 ? 0.400 0.846 13.259 1.00 92.75 88 ASP A CA 1
ATOM 716 C C . ASP A 1 88 ? 0.166 1.145 11.769 1.00 92.75 88 ASP A C 1
ATOM 718 O O . ASP A 1 88 ? -0.782 0.641 11.157 1.00 92.75 88 ASP A O 1
ATOM 722 N N . TYR A 1 89 ? 1.019 1.959 11.160 1.00 94.00 89 TYR A N 1
ATOM 723 C CA . TYR A 1 89 ? 1.001 2.243 9.732 1.00 94.00 89 TYR A CA 1
ATOM 724 C C . TYR A 1 89 ? 2.416 2.395 9.165 1.00 94.00 89 TYR A C 1
ATOM 726 O O . TYR A 1 89 ? 3.390 2.666 9.869 1.00 94.00 89 TYR A O 1
ATOM 734 N N . VAL A 1 90 ? 2.523 2.208 7.855 1.00 94.25 90 VAL A N 1
ATOM 735 C CA . VAL A 1 90 ? 3.749 2.317 7.071 1.00 94.25 90 VAL A CA 1
ATOM 736 C C . VAL A 1 90 ? 3.495 3.282 5.924 1.00 94.25 90 VAL A C 1
ATOM 738 O O . VAL A 1 90 ? 2.552 3.093 5.152 1.00 94.25 90 VAL A O 1
ATOM 741 N N . LYS A 1 91 ? 4.344 4.305 5.815 1.00 94.19 91 LYS A N 1
ATOM 742 C CA . LYS A 1 91 ? 4.242 5.309 4.757 1.00 94.19 91 LYS A CA 1
ATOM 743 C C . LYS A 1 91 ? 4.701 4.755 3.412 1.00 94.19 91 LYS A C 1
ATOM 745 O O . LYS A 1 91 ? 5.626 3.942 3.342 1.00 94.19 91 LYS A O 1
ATOM 750 N N . PHE A 1 92 ? 4.084 5.228 2.342 1.00 94.38 92 PHE A N 1
ATOM 751 C CA . PHE A 1 92 ? 4.582 5.055 0.990 1.00 94.38 92 PHE A CA 1
ATOM 752 C C . PHE A 1 92 ? 5.777 5.986 0.774 1.00 94.38 92 PHE A C 1
ATOM 754 O O . PHE A 1 92 ? 5.614 7.150 0.411 1.00 94.38 92 PHE A O 1
ATOM 761 N N . ASP A 1 93 ? 6.976 5.473 1.036 1.00 92.31 93 ASP A N 1
ATOM 762 C CA . ASP A 1 93 ? 8.222 6.224 0.910 1.00 92.31 93 ASP A CA 1
ATOM 763 C C . ASP A 1 93 ? 9.325 5.358 0.293 1.00 92.31 93 ASP A C 1
ATOM 765 O O . ASP A 1 93 ? 9.257 4.122 0.323 1.00 92.31 93 ASP A O 1
ATOM 769 N N . ALA A 1 94 ? 10.331 6.013 -0.277 1.00 92.38 94 ALA A N 1
ATOM 770 C CA . ALA A 1 94 ? 11.513 5.348 -0.799 1.00 92.38 94 ALA A CA 1
ATOM 771 C C . ALA A 1 94 ? 12.266 4.624 0.329 1.00 92.38 94 ALA A C 1
ATOM 773 O O . ALA A 1 94 ? 12.297 5.061 1.477 1.00 92.38 94 ALA A O 1
ATOM 774 N N . GLY A 1 95 ? 12.870 3.486 0.002 1.00 91.69 95 GLY A N 1
ATOM 775 C CA . GLY A 1 95 ? 13.581 2.635 0.955 1.00 91.69 95 GLY A CA 1
ATOM 776 C C . GLY A 1 95 ? 12.698 1.623 1.689 1.00 91.69 95 GLY A C 1
ATOM 777 O O . GLY A 1 95 ? 13.237 0.691 2.283 1.00 91.69 95 GLY A O 1
ATOM 778 N N . ASN A 1 96 ? 11.368 1.736 1.612 1.00 93.12 96 ASN A N 1
ATOM 779 C CA . ASN A 1 96 ? 10.461 0.740 2.182 1.00 93.12 96 ASN A CA 1
ATOM 780 C C . ASN A 1 96 ? 10.305 -0.477 1.262 1.00 93.12 96 ASN A C 1
ATOM 782 O O . ASN A 1 96 ? 10.275 -0.360 0.035 1.00 93.12 96 ASN A O 1
ATOM 786 N N . ILE A 1 97 ? 10.168 -1.658 1.862 1.00 92.81 97 ILE A N 1
ATOM 787 C CA . ILE A 1 97 ? 9.906 -2.903 1.142 1.00 92.81 97 ILE A CA 1
ATOM 788 C C . ILE A 1 97 ? 8.438 -2.986 0.701 1.00 92.81 97 ILE A C 1
ATOM 790 O O . ILE A 1 97 ? 7.500 -2.678 1.446 1.00 92.81 97 ILE A O 1
ATOM 794 N N . CYS A 1 98 ? 8.235 -3.428 -0.535 1.00 93.38 98 CYS A N 1
ATOM 795 C CA . CYS A 1 98 ? 6.937 -3.521 -1.178 1.00 93.38 98 CYS A CA 1
ATOM 796 C C . CYS A 1 98 ? 6.771 -4.832 -1.951 1.00 93.38 98 CYS A C 1
ATOM 798 O O . CYS A 1 98 ? 7.739 -5.452 -2.385 1.00 93.38 98 CYS A O 1
ATOM 800 N N . MET A 1 99 ? 5.517 -5.230 -2.141 1.00 93.19 99 MET A N 1
ATOM 801 C CA . MET A 1 99 ? 5.095 -6.305 -3.027 1.00 93.19 99 MET A CA 1
ATOM 802 C C . MET A 1 99 ? 4.265 -5.724 -4.169 1.00 93.19 99 MET A C 1
ATOM 804 O O . MET A 1 99 ? 3.435 -4.829 -3.974 1.00 93.19 99 MET A O 1
ATOM 808 N N . ILE A 1 100 ? 4.440 -6.269 -5.368 1.00 94.81 100 ILE A N 1
ATOM 809 C CA . ILE A 1 100 ? 3.617 -5.906 -6.517 1.00 94.81 100 ILE A CA 1
ATOM 810 C C . ILE A 1 100 ? 2.339 -6.731 -6.542 1.00 94.81 100 ILE A C 1
ATOM 812 O O . ILE A 1 100 ? 2.358 -7.957 -6.486 1.00 94.81 100 ILE A O 1
ATOM 816 N N . THR A 1 101 ? 1.208 -6.052 -6.683 1.00 93.94 101 THR A N 1
ATOM 817 C CA . THR A 1 101 ? -0.127 -6.666 -6.631 1.00 93.94 101 THR A CA 1
ATOM 818 C C . THR A 1 101 ? -0.840 -6.709 -7.982 1.00 93.94 101 THR A C 1
ATOM 820 O O . THR A 1 101 ? -1.954 -7.220 -8.064 1.00 93.94 101 THR A O 1
ATOM 823 N N . GLY A 1 102 ? -0.214 -6.197 -9.046 1.00 92.81 102 GLY A N 1
ATOM 824 C CA . GLY A 1 102 ? -0.796 -6.161 -10.386 1.00 92.81 102 GLY A CA 1
ATOM 825 C C . GLY A 1 102 ? 0.220 -5.868 -11.491 1.00 92.81 102 GLY A C 1
ATOM 826 O O . GLY A 1 102 ? 1.317 -5.375 -11.234 1.00 92.81 102 GLY A O 1
ATOM 827 N N . GLY A 1 103 ? -0.169 -6.140 -12.738 1.00 92.81 103 GLY A N 1
ATOM 828 C CA . GLY A 1 103 ? 0.698 -6.002 -13.913 1.00 92.81 103 GLY A CA 1
ATOM 829 C C . GLY A 1 103 ? 1.635 -7.197 -14.116 1.00 92.81 103 GLY A C 1
ATOM 830 O O . GLY A 1 103 ? 1.473 -8.238 -13.488 1.00 92.81 103 GLY A O 1
ATOM 831 N N . HIS A 1 104 ? 2.620 -7.043 -15.005 1.00 91.75 104 HIS A N 1
ATOM 832 C CA . HIS A 1 104 ? 3.545 -8.125 -15.371 1.00 91.75 104 HIS A CA 1
ATOM 833 C C . HIS A 1 104 ? 4.478 -8.545 -14.222 1.00 91.75 104 HIS A C 1
ATOM 835 O O . HIS A 1 104 ? 4.842 -9.709 -14.120 1.00 91.75 104 HIS A O 1
ATOM 841 N N . ASN A 1 105 ? 4.821 -7.613 -13.326 1.00 92.25 105 ASN A N 1
ATOM 842 C CA . ASN A 1 105 ? 5.735 -7.852 -12.202 1.00 92.25 105 ASN A CA 1
ATOM 843 C C . ASN A 1 105 ? 5.027 -8.324 -10.917 1.00 92.25 105 ASN A C 1
ATOM 845 O O . ASN A 1 105 ? 5.601 -8.225 -9.838 1.00 92.25 105 ASN A O 1
ATOM 849 N N . ILE A 1 106 ? 3.775 -8.782 -11.005 1.00 93.69 106 ILE A N 1
ATOM 850 C CA . ILE A 1 106 ? 2.970 -9.218 -9.856 1.00 93.69 106 ILE A CA 1
ATOM 851 C C . ILE A 1 106 ? 3.671 -10.301 -9.016 1.00 93.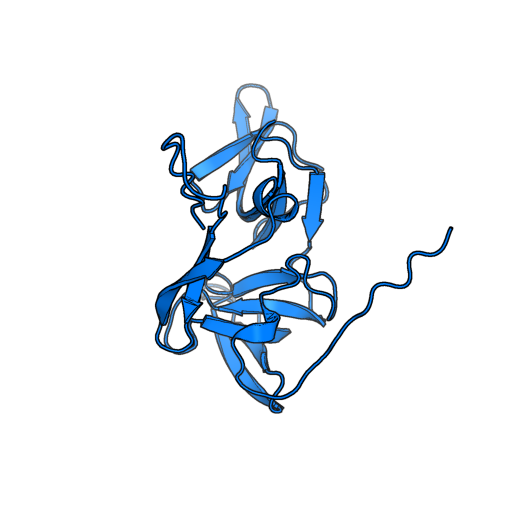69 106 ILE A C 1
ATOM 853 O O . ILE A 1 106 ? 4.348 -11.178 -9.540 1.00 93.69 106 ILE A O 1
ATOM 857 N N . GLY A 1 107 ? 3.516 -10.224 -7.695 1.00 89.88 107 GLY A N 1
ATOM 858 C CA . GLY A 1 107 ? 4.108 -11.151 -6.731 1.00 89.88 107 GLY A CA 1
ATOM 859 C C . GLY A 1 107 ? 5.589 -10.921 -6.440 1.00 89.88 107 GLY A C 1
ATOM 860 O O . GLY A 1 107 ? 6.071 -11.419 -5.429 1.00 89.88 107 GLY A O 1
ATOM 861 N N . ARG A 1 108 ? 6.302 -10.131 -7.255 1.00 91.31 108 ARG A N 1
ATOM 862 C CA . ARG A 1 108 ? 7.689 -9.744 -6.963 1.00 91.31 108 ARG A CA 1
ATOM 863 C C . ARG A 1 108 ? 7.740 -8.816 -5.751 1.00 91.31 108 ARG A C 1
ATOM 865 O O . ARG A 1 108 ? 6.857 -7.969 -5.565 1.00 91.31 108 ARG A O 1
ATOM 872 N N . VAL A 1 109 ? 8.792 -8.975 -4.956 1.00 91.25 109 VAL A N 1
ATOM 873 C CA . VAL A 1 109 ? 9.078 -8.175 -3.765 1.00 91.25 109 VAL A CA 1
ATOM 874 C C . VAL A 1 109 ? 10.360 -7.381 -4.000 1.00 91.25 109 VAL A C 1
ATOM 876 O O . VAL A 1 109 ? 11.296 -7.860 -4.635 1.00 91.25 109 VAL A O 1
ATOM 879 N N . GLY A 1 110 ? 10.399 -6.144 -3.519 1.00 92.31 110 GLY A N 1
ATOM 880 C CA . GLY A 1 110 ? 11.571 -5.291 -3.667 1.00 92.31 110 GLY A CA 1
ATOM 881 C C . GLY A 1 110 ? 11.478 -4.011 -2.855 1.00 92.31 110 GLY A C 1
ATOM 882 O O . GLY A 1 110 ? 10.468 -3.724 -2.212 1.00 92.31 110 GLY A O 1
ATOM 883 N N . ILE A 1 111 ? 12.549 -3.234 -2.888 1.00 93.94 111 ILE A N 1
ATOM 884 C CA . ILE A 1 111 ? 12.650 -1.947 -2.208 1.00 93.94 111 ILE A CA 1
ATOM 885 C C . ILE A 1 111 ? 12.168 -0.851 -3.156 1.00 93.94 111 ILE A C 1
ATOM 887 O O . ILE A 1 111 ? 12.579 -0.798 -4.320 1.00 93.94 111 ILE A O 1
ATOM 891 N N . VAL A 1 112 ? 11.303 0.027 -2.651 1.00 95.12 112 VAL A N 1
ATOM 892 C CA . VAL A 1 112 ? 10.842 1.214 -3.375 1.00 95.12 112 VAL A CA 1
ATOM 893 C C . VAL A 1 112 ? 12.024 2.154 -3.593 1.00 95.12 112 VAL A C 1
ATOM 895 O O . VAL A 1 112 ? 12.669 2.591 -2.643 1.00 95.12 112 VAL A O 1
ATOM 898 N N . GLY A 1 113 ? 12.314 2.454 -4.852 1.00 94.12 113 GLY A N 1
ATOM 899 C CA . GLY A 1 113 ? 13.284 3.457 -5.263 1.00 94.12 113 GLY A CA 1
ATOM 900 C C . GLY A 1 113 ? 12.603 4.791 -5.552 1.00 94.12 113 GLY A C 1
ATOM 901 O O . GLY A 1 113 ? 11.843 5.315 -4.740 1.00 94.12 113 GLY A O 1
ATOM 902 N N . HIS A 1 114 ? 12.888 5.350 -6.726 1.00 92.38 114 HIS A N 1
ATOM 903 C CA . HIS A 1 114 ? 12.391 6.662 -7.130 1.00 92.38 114 HIS A CA 1
ATOM 904 C C . HIS A 1 114 ? 10.930 6.625 -7.616 1.00 92.38 114 HIS A C 1
ATOM 906 O O . HIS A 1 114 ? 10.520 5.701 -8.326 1.00 92.38 114 HIS A O 1
ATOM 912 N N . ARG A 1 115 ? 10.165 7.670 -7.274 1.00 92.56 115 ARG A N 1
ATOM 913 C CA . ARG A 1 115 ? 8.811 7.935 -7.782 1.00 92.56 115 ARG A CA 1
ATOM 914 C C . ARG A 1 115 ? 8.875 9.029 -8.841 1.00 92.56 115 ARG A C 1
ATOM 916 O O . ARG A 1 115 ? 9.186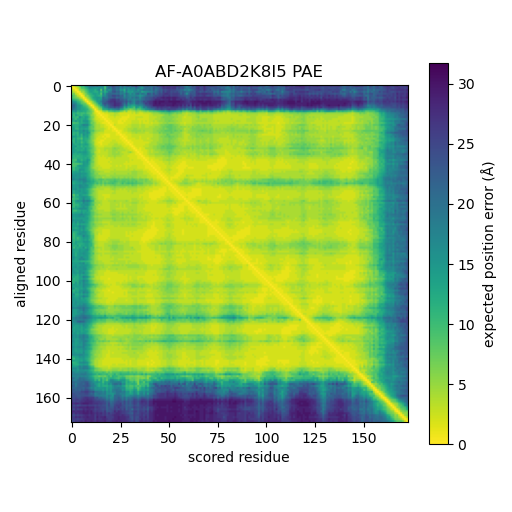 10.174 -8.535 1.00 92.56 115 ARG A O 1
ATOM 923 N N . GLU A 1 116 ? 8.495 8.694 -10.062 1.00 93.81 116 GLU A N 1
ATOM 924 C CA . GLU A 1 116 ? 8.309 9.658 -11.140 1.00 93.81 116 GLU A CA 1
ATOM 925 C C . GLU A 1 116 ? 6.854 10.109 -11.186 1.00 93.81 116 GLU A C 1
ATOM 927 O O . GLU A 1 116 ? 5.945 9.345 -11.539 1.00 93.81 116 GLU A O 1
ATOM 932 N N . HIS A 1 117 ? 6.643 11.367 -10.808 1.00 93.12 117 HIS A N 1
ATOM 933 C CA . HIS A 1 117 ? 5.333 11.989 -10.862 1.00 93.12 117 HIS A CA 1
ATOM 934 C C . HIS A 1 117 ? 5.052 12.506 -12.272 1.00 93.12 117 HIS A C 1
ATOM 936 O O . HIS A 1 117 ? 5.827 13.294 -12.814 1.00 93.12 117 HIS A O 1
ATOM 942 N N . HIS A 1 118 ? 3.934 12.075 -12.851 1.00 92.38 118 HIS A N 1
ATOM 943 C CA . HIS A 1 118 ? 3.529 12.472 -14.195 1.00 92.38 118 HIS A CA 1
ATOM 944 C C . HIS A 1 118 ? 2.177 13.184 -14.140 1.00 92.38 118 HIS A C 1
ATOM 946 O O . HIS A 1 118 ? 1.146 12.574 -13.857 1.00 92.38 118 HIS A O 1
ATOM 952 N N . LEU A 1 119 ? 2.167 14.483 -14.447 1.00 90.56 119 LEU A N 1
ATOM 953 C CA . LEU A 1 119 ? 0.940 15.278 -14.467 1.00 90.56 119 LEU A CA 1
ATOM 954 C C . LEU A 1 119 ? -0.025 14.738 -15.532 1.00 90.56 119 LEU A C 1
ATOM 956 O O . LEU A 1 119 ? 0.315 14.653 -16.709 1.00 90.56 119 LEU A O 1
ATOM 960 N N . GLY A 1 120 ? -1.233 14.364 -15.111 1.00 88.12 120 GLY A N 1
ATOM 961 C CA . GLY A 1 120 ? -2.265 13.834 -16.008 1.00 88.12 120 GLY A CA 1
ATOM 962 C C . GLY A 1 120 ? -2.076 12.371 -16.430 1.00 88.12 120 GLY A C 1
ATOM 963 O O . GLY A 1 120 ? -2.858 11.879 -17.239 1.00 88.12 120 GLY A O 1
ATOM 964 N N . SER A 1 121 ? -1.085 11.662 -15.882 1.00 92.44 121 SER A N 1
ATOM 965 C CA . SER A 1 121 ? -0.860 10.234 -16.134 1.00 92.44 121 SER A CA 1
ATOM 966 C C . SER A 1 121 ? -0.647 9.466 -14.825 1.00 92.44 121 SER A C 1
ATOM 968 O O . SER A 1 121 ? -0.863 9.982 -13.729 1.00 92.44 121 SER A O 1
ATOM 970 N N . PHE A 1 122 ? -0.288 8.190 -14.932 1.00 90.56 122 PHE A N 1
ATOM 971 C CA . PHE A 1 122 ? 0.017 7.353 -13.781 1.00 90.56 122 PHE A CA 1
ATOM 972 C C . PHE A 1 122 ? 1.422 7.635 -13.264 1.00 90.56 122 PHE A C 1
ATOM 974 O O . PHE A 1 122 ? 2.384 7.628 -14.030 1.00 90.56 122 PHE A O 1
ATOM 981 N N . ASP A 1 123 ? 1.541 7.755 -11.947 1.00 93.75 123 ASP A N 1
ATOM 982 C CA . ASP A 1 123 ? 2.842 7.793 -11.295 1.00 93.75 123 ASP A CA 1
ATOM 983 C C . ASP A 1 123 ? 3.555 6.453 -11.434 1.00 93.75 123 ASP A C 1
ATOM 985 O O . ASP A 1 123 ? 2.981 5.386 -11.166 1.00 93.75 123 ASP A O 1
ATOM 989 N N . ILE A 1 124 ? 4.820 6.528 -11.835 1.00 95.44 124 ILE A N 1
ATOM 990 C CA . ILE A 1 124 ? 5.685 5.376 -12.042 1.00 95.44 124 ILE A CA 1
ATOM 991 C C . ILE A 1 124 ? 6.634 5.261 -10.858 1.00 95.44 124 ILE A C 1
ATOM 993 O O . ILE A 1 124 ? 7.195 6.244 -10.380 1.00 95.44 124 ILE A O 1
ATOM 997 N N . VAL A 1 125 ? 6.785 4.045 -10.354 1.00 96.19 125 VAL A N 1
ATOM 998 C CA . VAL A 1 125 ? 7.635 3.729 -9.211 1.00 96.19 125 VAL A CA 1
ATOM 999 C C . VAL A 1 125 ? 8.664 2.711 -9.664 1.00 96.19 125 VAL A C 1
ATOM 1001 O O . VAL A 1 125 ? 8.306 1.636 -10.155 1.00 96.19 125 VAL A O 1
ATOM 1004 N N . HIS A 1 126 ? 9.932 3.064 -9.491 1.00 96.19 126 HIS A N 1
ATOM 1005 C CA . HIS A 1 126 ? 11.066 2.180 -9.727 1.00 96.19 126 HIS A CA 1
ATOM 1006 C C . HIS A 1 126 ? 11.325 1.345 -8.487 1.00 96.19 126 HIS A C 1
ATOM 1008 O O . HIS A 1 126 ? 11.340 1.865 -7.373 1.00 96.19 126 HIS A O 1
ATOM 1014 N N . ILE A 1 127 ? 11.517 0.048 -8.672 1.00 95.12 127 ILE A N 1
ATOM 1015 C CA . ILE A 1 127 ? 11.690 -0.923 -7.597 1.00 95.12 127 ILE A CA 1
ATOM 1016 C C . ILE A 1 127 ? 12.901 -1.777 -7.924 1.00 95.12 127 ILE A C 1
ATOM 1018 O O . ILE A 1 127 ? 13.115 -2.147 -9.079 1.00 95.12 127 ILE A O 1
ATOM 1022 N N . LYS A 1 128 ? 13.683 -2.085 -6.892 1.00 94.12 128 LYS A N 1
ATOM 1023 C CA . LYS A 1 128 ? 14.837 -2.975 -6.981 1.00 94.12 128 LYS A CA 1
ATOM 1024 C C . LYS A 1 128 ? 14.585 -4.215 -6.134 1.00 94.12 128 LYS A C 1
ATOM 1026 O O . LYS A 1 128 ? 14.274 -4.088 -4.949 1.00 94.12 128 LYS A O 1
ATOM 1031 N N . ASP A 1 129 ? 14.682 -5.392 -6.737 1.00 90.38 129 ASP A N 1
ATOM 1032 C CA . ASP A 1 129 ? 14.550 -6.659 -6.017 1.00 90.38 129 ASP A CA 1
ATOM 1033 C C . ASP A 1 129 ? 15.841 -7.043 -5.270 1.00 90.38 129 ASP A C 1
ATOM 1035 O O . ASP A 1 129 ? 16.868 -6.358 -5.340 1.00 90.38 129 ASP A O 1
ATOM 1039 N N . SER A 1 130 ? 15.773 -8.141 -4.517 1.00 85.50 130 SER A N 1
ATOM 1040 C CA . SER A 1 130 ? 16.897 -8.694 -3.752 1.00 85.50 130 SER A CA 1
ATOM 1041 C C . SER A 1 130 ? 18.033 -9.218 -4.644 1.00 85.50 130 SER A C 1
ATOM 1043 O O . SER A 1 130 ? 19.195 -9.160 -4.244 1.00 85.50 130 SER A O 1
ATOM 1045 N N . ALA A 1 131 ? 17.720 -9.666 -5.865 1.00 86.81 131 ALA A N 1
ATOM 1046 C CA . ALA A 1 131 ? 18.684 -10.136 -6.862 1.00 86.81 131 ALA A CA 1
ATOM 1047 C C . ALA A 1 131 ? 19.401 -8.988 -7.604 1.00 86.81 131 ALA A C 1
ATOM 1049 O O . ALA A 1 131 ? 20.366 -9.218 -8.332 1.00 86.81 131 ALA A O 1
ATOM 1050 N N . GLY A 1 132 ? 18.955 -7.745 -7.409 1.00 87.38 132 GLY A N 1
ATOM 1051 C CA . GLY A 1 132 ? 19.529 -6.552 -8.018 1.00 87.38 132 GLY A CA 1
ATOM 1052 C C . GLY A 1 132 ? 18.899 -6.156 -9.353 1.00 87.38 132 GLY A C 1
ATOM 1053 O O . GLY A 1 132 ? 19.366 -5.191 -9.961 1.00 87.38 132 GLY A O 1
ATOM 1054 N N . HIS A 1 133 ? 17.840 -6.833 -9.798 1.00 91.69 133 HIS A N 1
ATOM 1055 C CA . HIS A 1 133 ? 17.066 -6.412 -10.957 1.00 91.69 133 HIS A CA 1
ATOM 1056 C C . HIS A 1 133 ? 16.174 -5.222 -10.605 1.00 91.69 133 HIS A C 1
ATOM 1058 O O . HIS A 1 133 ? 15.449 -5.213 -9.608 1.00 91.69 133 HIS A O 1
ATOM 1064 N N . SER A 1 134 ? 16.201 -4.223 -11.482 1.00 94.12 134 SER A N 1
ATOM 1065 C CA . SER A 1 134 ? 15.342 -3.048 -11.387 1.00 94.12 134 SER A CA 1
ATOM 1066 C C . SER A 1 134 ? 14.186 -3.163 -12.371 1.00 94.12 134 SER A C 1
ATOM 1068 O O . SER A 1 134 ? 14.377 -3.531 -13.531 1.00 94.12 134 SER A O 1
ATOM 1070 N N . PHE A 1 135 ? 12.985 -2.821 -11.925 1.00 94.94 135 PHE A N 1
ATOM 1071 C CA . PHE A 1 135 ? 11.799 -2.740 -12.770 1.00 94.94 135 PHE A CA 1
ATOM 1072 C C . PHE A 1 135 ? 10.898 -1.588 -12.324 1.00 94.94 135 PHE A C 1
ATOM 1074 O O . PHE A 1 135 ? 10.992 -1.102 -11.200 1.00 94.94 135 PHE A O 1
ATOM 1081 N N . ALA A 1 136 ? 9.998 -1.163 -13.207 1.00 95.06 136 ALA A N 1
ATOM 1082 C CA . ALA A 1 136 ? 9.065 -0.079 -12.939 1.00 95.06 136 ALA A CA 1
ATOM 1083 C C . ALA A 1 136 ? 7.614 -0.569 -12.987 1.00 95.06 136 ALA A C 1
ATOM 1085 O O . ALA A 1 136 ? 7.261 -1.482 -13.740 1.00 95.06 136 ALA A O 1
ATOM 1086 N N . THR A 1 137 ? 6.753 0.035 -12.175 1.00 96.00 137 THR A N 1
ATOM 1087 C CA . THR A 1 137 ? 5.308 -0.220 -12.192 1.00 96.00 137 THR A CA 1
ATOM 1088 C C . THR A 1 137 ? 4.530 1.040 -11.833 1.00 96.00 137 THR A C 1
ATOM 1090 O O . THR A 1 137 ? 5.076 1.992 -11.284 1.00 96.00 137 THR A O 1
ATOM 1093 N N . ARG A 1 138 ? 3.222 1.036 -12.101 1.00 95.00 138 ARG A N 1
ATOM 1094 C CA . ARG A 1 138 ? 2.314 2.080 -11.616 1.00 95.00 138 ARG A CA 1
ATOM 1095 C C . ARG A 1 138 ? 2.226 2.042 -10.093 1.00 95.00 138 ARG A C 1
ATOM 1097 O O . ARG A 1 138 ? 2.100 0.958 -9.516 1.00 95.00 138 ARG A O 1
ATOM 1104 N N . MET A 1 139 ? 2.166 3.212 -9.466 1.00 93.94 139 MET A N 1
ATOM 1105 C CA . MET A 1 139 ? 1.985 3.385 -8.019 1.00 93.94 139 MET A CA 1
ATOM 1106 C C . MET A 1 139 ? 0.813 2.579 -7.449 1.00 93.94 139 MET A C 1
ATOM 1108 O O . MET A 1 139 ? 0.913 1.971 -6.384 1.00 93.94 139 MET A O 1
ATOM 1112 N N . THR A 1 140 ? -0.293 2.509 -8.190 1.00 93.44 140 THR A N 1
ATOM 1113 C CA . THR A 1 140 ? -1.501 1.788 -7.774 1.00 93.44 140 THR A CA 1
ATOM 1114 C C . THR A 1 140 ? -1.239 0.311 -7.486 1.00 93.44 140 THR A C 1
ATOM 1116 O O . THR A 1 140 ? -1.873 -0.250 -6.593 1.00 93.44 140 THR A O 1
ATOM 1119 N N . ASN A 1 141 ? -0.287 -0.298 -8.200 1.00 95.06 141 ASN A N 1
ATOM 1120 C CA . ASN A 1 141 ? 0.040 -1.720 -8.107 1.00 95.06 141 ASN A CA 1
ATOM 1121 C C . ASN A 1 141 ? 1.039 -2.030 -6.985 1.00 95.06 141 ASN A C 1
ATOM 1123 O O . ASN A 1 141 ? 1.237 -3.201 -6.661 1.00 95.06 141 ASN A O 1
ATOM 1127 N N . VAL A 1 142 ? 1.670 -1.010 -6.402 1.00 95.06 142 VAL A N 1
ATOM 1128 C CA . VAL A 1 142 ? 2.649 -1.167 -5.325 1.00 95.06 142 VAL A CA 1
ATOM 1129 C C . VAL A 1 142 ? 1.923 -1.281 -3.989 1.00 95.06 142 VAL A C 1
ATOM 1131 O O . VAL A 1 142 ? 1.054 -0.463 -3.673 1.00 95.06 142 VAL A O 1
ATOM 1134 N N . PHE A 1 143 ? 2.279 -2.291 -3.201 1.00 95.12 143 PHE A N 1
ATOM 1135 C CA . PHE A 1 143 ? 1.769 -2.496 -1.852 1.00 95.12 143 PHE A CA 1
ATOM 1136 C C . PHE A 1 143 ? 2.922 -2.541 -0.853 1.00 95.12 143 PHE A C 1
ATOM 1138 O O . PHE A 1 143 ? 3.772 -3.421 -0.937 1.00 95.12 143 PHE A O 1
ATOM 1145 N N . ILE A 1 144 ? 2.968 -1.590 0.078 1.00 94.62 144 ILE A N 1
ATOM 1146 C CA . ILE A 1 144 ? 4.035 -1.522 1.080 1.00 94.62 144 ILE A CA 1
ATOM 1147 C C . ILE A 1 144 ? 3.805 -2.594 2.143 1.00 94.62 144 ILE A C 1
ATOM 1149 O O . ILE A 1 144 ? 2.707 -2.717 2.679 1.00 94.62 144 ILE A O 1
ATOM 1153 N N . ILE A 1 145 ? 4.842 -3.367 2.454 1.00 92.31 145 ILE A N 1
ATOM 1154 C CA . ILE A 1 145 ? 4.758 -4.486 3.404 1.00 92.31 145 ILE A CA 1
ATOM 1155 C C . ILE A 1 145 ? 5.708 -4.332 4.597 1.00 92.31 145 ILE A C 1
ATOM 1157 O O . ILE A 1 145 ? 5.654 -5.138 5.524 1.00 92.31 145 ILE A O 1
ATOM 1161 N N . GLY A 1 146 ? 6.571 -3.313 4.606 1.00 88.62 146 GLY A N 1
ATOM 1162 C CA . GLY A 1 146 ? 7.548 -3.120 5.675 1.00 88.62 146 GLY A CA 1
ATOM 1163 C C . GLY A 1 146 ? 8.152 -1.726 5.749 1.00 88.62 146 GLY A C 1
ATOM 1164 O O . GLY A 1 146 ? 8.102 -0.964 4.785 1.00 88.62 146 GLY A O 1
ATOM 1165 N N . LYS A 1 147 ? 8.709 -1.409 6.922 1.00 87.69 147 LYS A N 1
ATOM 1166 C CA . LYS A 1 147 ? 9.452 -0.171 7.199 1.00 87.69 147 LYS A CA 1
ATOM 1167 C C . LYS A 1 147 ? 10.931 -0.442 6.914 1.00 87.69 147 LYS A C 1
ATOM 1169 O O . LYS A 1 147 ? 11.531 -1.321 7.531 1.00 87.69 147 LYS A O 1
ATOM 1174 N N . GLY A 1 148 ? 11.519 0.293 5.976 1.00 84.69 148 GLY A N 1
ATOM 1175 C CA . GLY A 1 148 ? 12.857 0.008 5.467 1.00 84.69 148 GLY A CA 1
ATOM 1176 C C . GLY A 1 148 ? 12.934 -1.387 4.839 1.00 84.69 148 GLY A C 1
ATOM 1177 O O . GLY A 1 148 ? 12.028 -1.818 4.123 1.00 84.69 148 GLY A O 1
ATOM 1178 N N . THR A 1 149 ? 13.994 -2.121 5.170 1.00 74.94 149 THR A N 1
ATOM 1179 C CA . THR A 1 149 ? 14.204 -3.516 4.750 1.00 74.94 149 THR A CA 1
ATOM 1180 C C . THR A 1 149 ? 13.543 -4.539 5.673 1.00 74.94 149 THR A C 1
ATOM 1182 O O . THR A 1 149 ? 13.583 -5.733 5.380 1.00 74.94 149 THR A O 1
ATOM 1185 N N . ILE A 1 150 ? 12.934 -4.098 6.779 1.00 78.44 150 ILE A N 1
ATOM 1186 C CA . ILE A 1 150 ? 12.308 -4.984 7.760 1.00 78.44 150 ILE A CA 1
ATOM 1187 C C . ILE A 1 150 ? 10.836 -5.159 7.373 1.00 78.44 150 ILE A C 1
ATOM 1189 O O . ILE A 1 150 ? 10.048 -4.207 7.467 1.00 78.44 150 ILE A O 1
ATOM 1193 N N . PRO A 1 151 ? 10.427 -6.359 6.927 1.00 73.44 151 PRO A N 1
ATOM 1194 C CA . PRO A 1 151 ? 9.033 -6.609 6.623 1.00 73.44 151 PRO A CA 1
ATOM 1195 C C . PRO A 1 151 ? 8.223 -6.652 7.924 1.00 73.44 151 PRO A C 1
ATOM 1197 O O . PRO A 1 151 ? 8.660 -7.205 8.933 1.00 73.44 151 PRO A O 1
ATOM 1200 N N . VAL A 1 152 ? 7.013 -6.091 7.897 1.00 68.62 152 VAL A N 1
ATOM 1201 C CA . VAL A 1 152 ? 6.056 -6.234 9.009 1.00 68.62 152 VAL A CA 1
ATOM 1202 C C . VAL A 1 152 ? 5.523 -7.672 9.067 1.00 68.62 152 VAL A C 1
ATOM 1204 O O . VAL A 1 152 ? 5.121 -8.143 10.127 1.00 68.62 152 VAL A O 1
ATOM 1207 N N . GLU A 1 153 ? 5.582 -8.397 7.947 1.00 64.25 153 GLU A N 1
ATOM 1208 C CA . GLU A 1 153 ? 5.282 -9.827 7.856 1.00 64.25 153 GLU A CA 1
ATOM 1209 C C . GLU A 1 153 ? 6.575 -10.650 7.752 1.00 64.25 153 GLU A C 1
ATOM 1211 O O . GLU A 1 153 ? 7.294 -10.580 6.754 1.00 64.25 153 GLU A O 1
ATOM 1216 N N . LEU A 1 154 ? 6.862 -11.475 8.764 1.00 52.88 154 LEU A N 1
ATOM 1217 C CA . LEU A 1 154 ? 8.130 -12.213 8.876 1.00 52.88 154 LEU A CA 1
ATOM 1218 C C . LEU A 1 154 ? 8.374 -13.201 7.721 1.00 52.88 154 LEU A C 1
ATOM 1220 O O . LEU A 1 154 ? 9.514 -13.561 7.439 1.00 52.88 154 LEU A O 1
ATOM 1224 N N . HIS A 1 155 ? 7.308 -13.662 7.065 1.00 57.44 155 HIS A N 1
ATOM 1225 C CA . HIS A 1 155 ? 7.377 -14.765 6.108 1.00 57.44 155 HIS A CA 1
ATOM 1226 C C . HIS A 1 155 ? 7.308 -14.359 4.632 1.00 57.44 155 HIS A C 1
ATOM 1228 O O . HIS A 1 155 ? 7.432 -15.221 3.763 1.00 57.44 155 HIS A O 1
ATOM 1234 N N . VAL A 1 156 ? 7.177 -13.067 4.316 1.00 51.47 156 VAL A N 1
ATOM 1235 C CA . VAL A 1 156 ? 7.167 -12.617 2.910 1.00 51.47 156 VAL A CA 1
ATOM 1236 C C . VAL A 1 156 ? 8.532 -12.832 2.231 1.00 51.47 156 VAL A C 1
ATOM 1238 O O . VAL A 1 156 ? 8.595 -12.963 1.014 1.00 51.47 156 VAL A O 1
ATOM 1241 N N . LEU A 1 157 ? 9.607 -12.993 3.012 1.00 50.66 157 LEU A N 1
ATOM 1242 C CA . LEU A 1 157 ? 10.971 -13.245 2.525 1.00 50.66 157 LEU A CA 1
ATOM 1243 C C . LEU A 1 157 ? 11.221 -14.678 2.013 1.00 50.66 157 LEU A C 1
ATOM 1245 O O . LEU A 1 157 ? 12.281 -14.946 1.459 1.00 50.66 157 LEU A O 1
ATOM 1249 N N . VAL A 1 158 ? 10.287 -15.619 2.196 1.00 47.06 158 VAL A N 1
ATOM 1250 C CA . VAL A 1 158 ? 10.511 -17.044 1.860 1.00 47.06 158 VAL A CA 1
ATOM 1251 C C . VAL A 1 158 ? 10.139 -17.376 0.402 1.00 47.06 158 VAL A C 1
ATOM 1253 O O . VAL A 1 158 ? 10.432 -18.468 -0.079 1.00 47.06 158 VAL A O 1
ATOM 1256 N N . LEU A 1 159 ? 9.526 -16.445 -0.338 1.00 47.62 159 LEU A N 1
ATOM 1257 C CA . LEU A 1 159 ? 9.049 -16.695 -1.707 1.00 47.62 159 LEU A CA 1
ATOM 1258 C C . LEU A 1 159 ? 10.114 -16.505 -2.805 1.00 47.62 159 LEU A C 1
ATOM 1260 O O . LEU A 1 159 ? 9.875 -16.930 -3.933 1.00 47.62 159 LEU A O 1
ATOM 1264 N N . ASP A 1 160 ? 11.293 -15.960 -2.483 1.00 39.09 160 ASP A N 1
ATOM 1265 C CA . ASP A 1 160 ? 12.343 -15.649 -3.472 1.00 39.09 160 ASP A CA 1
ATOM 1266 C C . ASP A 1 160 ? 13.352 -16.789 -3.730 1.00 39.09 160 ASP A C 1
ATOM 1268 O O . ASP A 1 160 ? 14.291 -16.619 -4.501 1.00 39.09 160 ASP A O 1
ATOM 1272 N N . GLY A 1 161 ? 13.183 -17.978 -3.136 1.00 39.31 161 GLY A N 1
ATOM 1273 C CA . GLY A 1 161 ? 13.972 -19.163 -3.519 1.00 39.31 161 GLY A CA 1
ATOM 1274 C C . GLY A 1 161 ? 15.501 -19.040 -3.373 1.00 39.31 161 GLY A C 1
ATOM 1275 O O . GLY A 1 161 ? 16.228 -19.825 -3.977 1.00 39.31 161 GLY A O 1
ATOM 1276 N N . GLY A 1 162 ? 16.003 -18.100 -2.568 1.00 30.19 162 GLY A N 1
ATOM 1277 C CA . GLY A 1 162 ? 17.431 -17.863 -2.366 1.00 30.19 162 GLY A CA 1
ATOM 1278 C C . GLY A 1 162 ? 17.761 -17.571 -0.905 1.00 30.19 162 GLY A C 1
ATOM 1279 O O . GLY A 1 162 ? 17.410 -16.520 -0.394 1.00 30.19 162 GLY A O 1
ATOM 1280 N N . VAL A 1 163 ? 18.433 -18.536 -0.272 1.00 32.81 163 VAL A N 1
ATOM 1281 C CA . VAL A 1 163 ? 19.296 -18.453 0.924 1.00 32.81 163 VAL A CA 1
ATOM 1282 C C . VAL A 1 163 ? 18.795 -17.621 2.118 1.00 32.81 163 VAL A C 1
ATOM 1284 O O . VAL A 1 163 ? 18.794 -16.398 2.125 1.00 32.81 163 VAL A O 1
ATOM 1287 N N . GLY A 1 164 ? 18.496 -18.361 3.191 1.00 34.59 164 GLY A N 1
ATOM 1288 C CA . GLY A 1 164 ? 18.445 -17.953 4.595 1.00 34.59 164 GLY A CA 1
ATOM 1289 C C . GLY A 1 164 ? 18.865 -16.527 4.955 1.00 34.59 164 GLY A C 1
ATOM 1290 O O . GLY A 1 164 ? 20.046 -16.217 5.050 1.00 34.59 164 GLY A O 1
ATOM 1291 N N . ALA A 1 165 ? 17.882 -15.734 5.364 1.00 31.03 165 ALA A N 1
ATOM 1292 C CA . ALA A 1 165 ? 18.071 -14.737 6.405 1.00 31.03 165 ALA A CA 1
ATOM 1293 C C . ALA A 1 165 ? 17.244 -15.181 7.620 1.00 31.03 165 ALA A C 1
ATOM 1295 O O . ALA A 1 165 ? 16.095 -14.778 7.803 1.00 31.03 165 ALA A O 1
ATOM 1296 N N . GLN A 1 166 ? 17.816 -16.074 8.435 1.00 26.56 166 GLN A N 1
ATOM 1297 C CA . GLN A 1 166 ? 17.359 -16.262 9.809 1.00 26.56 166 GLN A CA 1
ATOM 1298 C C . GLN A 1 166 ? 17.598 -14.948 10.560 1.00 26.56 166 GLN A C 1
ATOM 1300 O O . GLN A 1 166 ? 18.682 -14.709 11.080 1.00 26.56 166 GLN A O 1
ATOM 1305 N N . TRP A 1 167 ? 16.582 -14.094 10.639 1.00 30.31 167 TRP A N 1
ATOM 1306 C CA . TRP A 1 167 ? 16.552 -13.039 11.644 1.00 30.31 167 TRP A CA 1
ATOM 1307 C C . TRP A 1 167 ? 16.043 -13.658 12.942 1.00 30.31 167 TRP A C 1
ATOM 1309 O O . TRP A 1 167 ? 14.853 -13.626 13.257 1.00 30.31 167 TRP A O 1
ATOM 1319 N N . HIS A 1 168 ? 16.959 -14.280 13.685 1.00 27.23 168 HIS A N 1
ATOM 1320 C CA . HIS A 1 168 ? 16.742 -14.521 15.102 1.00 27.23 168 HIS A CA 1
ATOM 1321 C C . HIS A 1 168 ? 16.586 -13.156 15.767 1.00 27.23 168 HIS A C 1
ATOM 1323 O O . HIS A 1 168 ? 17.556 -12.423 15.942 1.00 27.23 168 HIS A O 1
ATOM 1329 N N . GLY A 1 169 ? 15.345 -12.801 16.102 1.00 28.78 169 GLY A N 1
ATOM 1330 C CA . GLY A 1 169 ? 15.078 -11.685 16.989 1.00 28.78 169 GLY A CA 1
ATOM 1331 C C . GLY A 1 169 ? 15.800 -11.938 18.304 1.00 28.78 169 GLY A C 1
ATOM 1332 O O . GLY A 1 169 ? 15.375 -12.783 1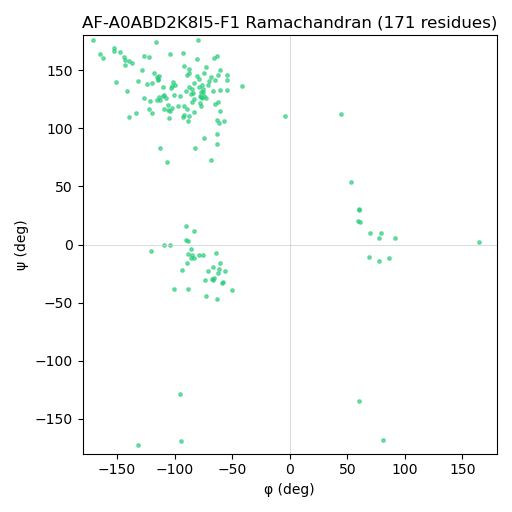9.092 1.00 28.78 169 GLY A O 1
ATOM 1333 N N . GLN A 1 170 ? 16.892 -11.213 18.537 1.00 27.86 170 GLN A N 1
ATOM 1334 C CA . GLN A 1 170 ? 17.311 -10.948 19.899 1.00 27.86 170 GLN A CA 1
ATOM 1335 C C . GLN A 1 170 ? 16.197 -10.120 20.533 1.00 27.86 170 GLN A C 1
ATOM 1337 O O . GLN A 1 170 ? 15.986 -8.957 20.196 1.00 27.86 170 GLN A O 1
ATOM 1342 N N . GLN A 1 171 ? 15.441 -10.769 21.414 1.00 32.94 171 GLN A N 1
ATOM 1343 C CA . GLN A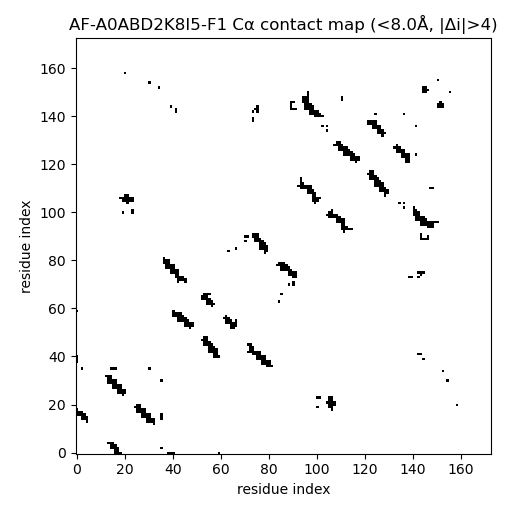 1 171 ? 14.726 -10.072 22.467 1.00 32.94 171 GLN A CA 1
ATOM 1344 C C . GLN A 1 171 ? 15.795 -9.370 23.308 1.00 32.94 171 GLN A C 1
ATOM 1346 O O . GLN A 1 171 ? 16.644 -10.041 23.893 1.00 32.94 171 GLN A O 1
ATOM 1351 N N . GLN A 1 172 ? 15.793 -8.041 23.324 1.00 31.81 172 GLN A N 1
ATOM 1352 C CA . GLN A 1 172 ? 16.422 -7.302 24.410 1.00 31.81 172 GLN A CA 1
ATOM 1353 C C . GLN A 1 172 ? 15.339 -6.957 25.428 1.00 31.81 172 GLN A C 1
ATOM 1355 O O . GLN A 1 172 ? 14.262 -6.485 25.055 1.00 31.81 172 GLN A O 1
ATOM 1360 N N . ASN A 1 173 ? 15.658 -7.324 26.671 1.00 31.86 173 ASN A N 1
ATOM 1361 C CA . ASN A 1 173 ? 15.000 -6.939 27.918 1.00 31.86 173 ASN A CA 1
ATOM 1362 C C . ASN A 1 173 ? 14.774 -5.430 28.017 1.00 31.86 173 ASN A C 1
ATOM 1364 O O . ASN A 1 173 ? 15.655 -4.681 27.538 1.00 31.86 173 ASN A O 1
#

pLDDT: mean 81.73, std 20.55, range [26.56, 96.81]

Solvent-accessible surface area (backbone atoms only — not comparable to full-atom values): 10322 Å² total; per-residue (Å²): 115,64,70,69,82,80,91,63,100,86,61,81,90,70,30,42,41,53,42,56,35,64,84,60,43,83,41,83,41,81,47,54,68,77,62,64,43,46,44,79,35,43,26,67,41,69,50,69,48,82,93,76,41,44,32,35,34,28,75,79,75,46,76,44,69,71,59,65,88,86,68,54,61,56,14,22,34,34,27,34,66,88,80,68,43,76,78,50,73,39,76,76,50,66,52,19,24,27,35,26,75,45,75,91,60,8,30,40,55,27,32,34,48,60,73,49,82,40,92,97,57,73,36,36,31,34,31,34,32,91,90,66,56,73,52,73,45,51,52,88,29,53,39,60,49,23,63,39,89,48,53,75,52,85,66,73,76,69,76,74,84,68,81,88,80,82,76,76,75,77,81,77,132

Foldseek 3Di:
DDKDFDDDPDDPRWTWDWAAAQQRDTDTHTDDVVPSQKDKWAFADWDADPPRWTWTQTPVRDIDTPDDPPDDHRKIFIAGPVVRDTDDIGDPDFQFKKAFNDDNRHRAIFTWHDWDDDVPDFIKIWTAGPVGDIDIDGSVRIHGQGDHPDGPGPCSVVNPPDDDDPPPDDDDD

Organism: Heterodera schachtii (NCBI:txid97005)

Mean predicted aligned error: 9.02 Å

Radius of gyration: 17.07 Å; Cα contacts (8 Å, |Δi|>4): 343; chains: 1; bounding box: 40×48×44 Å